Protein AF-A0A9P9DB01-F1 (afdb_monomer)

Solvent-accessible surface area (back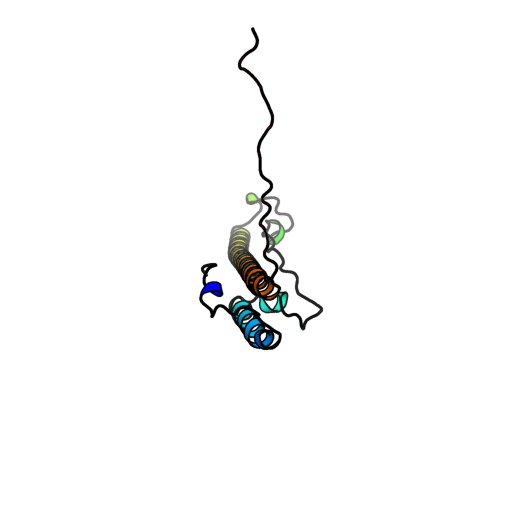bone atoms only — not comparable to full-atom values): 8688 Å² total; per-residue (Å²): 136,68,87,59,60,74,67,71,56,70,86,64,65,33,80,50,82,83,41,50,63,63,49,51,49,52,53,47,52,56,26,51,77,57,78,42,34,72,66,63,44,82,91,48,89,80,53,70,77,91,71,80,71,72,80,78,50,56,45,76,77,36,78,86,31,90,47,76,89,67,50,52,75,68,50,44,54,51,50,50,52,46,45,53,51,42,54,52,49,42,49,53,47,52,52,39,53,50,50,52,52,47,51,52,51,50,50,53,58,28,53,42,65,39,67,71,61,77,75,76,80,81,76,91,75,90,85,82,86,84,79,91,86,80,88,90,131

pLDDT: mean 77.55, std 20.82, range [30.0, 96.81]

Radius of gyration: 25.1 Å; Cα contacts (8 Å, |Δi|>4): 90; chains: 1; bounding box: 42×70×62 Å

Structure (mmCIF, N/CA/C/O backbone):
data_AF-A0A9P9DB01-F1
#
_entry.id   AF-A0A9P9DB01-F1
#
loop_
_atom_site.group_PDB
_atom_site.id
_atom_site.type_symbol
_atom_site.label_atom_id
_atom_site.label_alt_id
_atom_site.label_comp_id
_atom_site.label_asym_id
_atom_site.label_entity_id
_atom_site.label_seq_id
_atom_site.pdbx_PDB_ins_code
_atom_site.Cartn_x
_atom_site.Cartn_y
_atom_site.Cartn_z
_atom_site.occupancy
_atom_site.B_iso_or_equiv
_atom_site.auth_seq_id
_atom_site.auth_comp_id
_atom_site.auth_asym_id
_atom_site.auth_atom_id
_atom_site.pdbx_PDB_model_num
ATOM 1 N N . MET A 1 1 ? 10.309 8.325 1.403 1.00 40.94 1 MET A N 1
ATOM 2 C CA . MET A 1 1 ? 10.567 8.044 -0.022 1.00 40.94 1 MET A CA 1
ATOM 3 C C . MET A 1 1 ? 10.094 9.249 -0.809 1.00 40.94 1 MET A C 1
ATOM 5 O O . MET A 1 1 ? 8.899 9.526 -0.826 1.00 40.94 1 MET A O 1
ATOM 9 N N . ASP A 1 2 ? 11.040 10.027 -1.319 1.00 37.50 2 ASP A N 1
ATOM 10 C CA . ASP A 1 2 ? 10.782 11.221 -2.119 1.00 37.50 2 ASP A CA 1
ATOM 11 C C . ASP A 1 2 ? 10.223 10.797 -3.497 1.00 37.50 2 ASP A C 1
ATOM 13 O O . ASP A 1 2 ? 10.760 9.854 -4.088 1.00 37.50 2 ASP A O 1
ATOM 17 N N . PRO A 1 3 ? 9.153 11.422 -4.029 1.00 47.88 3 PRO A N 1
ATOM 18 C CA . PRO A 1 3 ? 8.610 11.095 -5.354 1.00 47.88 3 PRO A CA 1
ATOM 19 C C . PRO A 1 3 ? 9.617 11.273 -6.507 1.00 47.88 3 PRO A C 1
ATOM 21 O O . PRO A 1 3 ? 9.341 10.840 -7.627 1.00 47.88 3 PRO A O 1
ATOM 24 N N . THR A 1 4 ? 10.779 11.871 -6.245 1.00 49.84 4 THR A N 1
ATOM 25 C CA . THR A 1 4 ? 11.818 12.177 -7.234 1.00 49.84 4 THR A CA 1
ATOM 26 C C . THR A 1 4 ? 12.781 11.008 -7.515 1.00 49.84 4 THR A C 1
ATOM 28 O O . THR A 1 4 ? 13.479 11.029 -8.526 1.00 49.84 4 THR A O 1
ATOM 31 N N . ASP A 1 5 ? 12.799 9.945 -6.701 1.00 54.62 5 ASP A N 1
ATOM 32 C CA . ASP A 1 5 ? 13.836 8.892 -6.779 1.00 54.62 5 ASP A CA 1
ATOM 33 C C . ASP A 1 5 ? 13.758 7.993 -8.037 1.00 54.62 5 ASP A C 1
ATOM 35 O O . ASP A 1 5 ? 14.762 7.492 -8.541 1.00 54.62 5 ASP A O 1
ATOM 39 N N . LEU A 1 6 ? 12.573 7.870 -8.644 1.00 57.12 6 LEU A N 1
ATOM 40 C CA . LEU A 1 6 ? 12.403 7.229 -9.960 1.00 57.12 6 LEU A CA 1
ATOM 41 C C . LEU A 1 6 ? 13.000 8.056 -11.113 1.00 57.12 6 LEU A C 1
ATOM 43 O O . LEU A 1 6 ? 13.260 7.516 -12.185 1.00 57.12 6 LEU A O 1
ATOM 47 N N . GLY A 1 7 ? 13.207 9.362 -10.913 1.00 51.03 7 GLY A N 1
ATOM 48 C CA . GLY A 1 7 ? 13.827 10.255 -11.895 1.00 51.03 7 GLY A CA 1
ATOM 49 C C . GLY A 1 7 ? 15.354 10.159 -11.939 1.00 51.03 7 GLY A C 1
ATOM 50 O O . GLY A 1 7 ? 15.949 10.489 -12.963 1.00 51.03 7 GLY A O 1
ATOM 51 N N . SER A 1 8 ? 15.976 9.688 -10.855 1.00 51.53 8 SER A N 1
ATOM 52 C CA . SER A 1 8 ? 17.434 9.548 -10.716 1.00 51.53 8 SER A CA 1
ATOM 53 C C . SER A 1 8 ? 17.960 8.225 -11.282 1.00 51.53 8 SER A C 1
ATOM 55 O O . SER A 1 8 ? 19.118 8.129 -11.689 1.00 51.53 8 SER A O 1
ATOM 57 N N . SER A 1 9 ? 17.105 7.200 -11.333 1.00 53.19 9 SER A N 1
ATOM 58 C CA . SER A 1 9 ? 17.393 5.906 -11.950 1.00 53.19 9 SER A CA 1
ATOM 59 C C . SER A 1 9 ? 17.352 6.065 -13.471 1.00 53.19 9 SER A C 1
ATOM 61 O O . SER A 1 9 ? 16.275 6.094 -14.059 1.00 53.19 9 SER A O 1
ATOM 63 N N . SER A 1 10 ? 18.529 6.272 -14.073 1.00 55.00 10 SER A N 1
ATOM 64 C CA . SER A 1 10 ? 18.849 6.193 -15.509 1.00 55.00 10 SER A CA 1
ATOM 65 C C . SER A 1 10 ? 17.666 6.499 -16.434 1.00 55.00 10 SER A C 1
ATOM 67 O O . SER A 1 10 ? 16.849 5.624 -16.702 1.00 55.00 10 SER A O 1
ATOM 69 N N . ARG A 1 11 ? 17.567 7.732 -16.945 1.00 61.28 11 ARG A N 1
ATOM 70 C CA . ARG A 1 11 ? 16.498 8.182 -17.855 1.00 61.28 11 ARG A CA 1
ATOM 71 C C . ARG A 1 11 ? 16.442 7.328 -19.135 1.00 61.28 11 ARG A C 1
ATOM 73 O O . ARG A 1 11 ? 16.984 7.711 -20.166 1.00 61.28 11 ARG A O 1
ATOM 80 N N . VAL A 1 12 ? 15.780 6.174 -19.075 1.00 67.12 12 VAL A N 1
ATOM 81 C CA . VAL A 1 12 ? 15.528 5.312 -20.230 1.00 67.12 12 VAL A CA 1
ATOM 82 C C . VAL A 1 12 ? 14.410 5.956 -21.032 1.00 67.12 12 VAL A C 1
ATOM 84 O O . VAL A 1 12 ? 13.275 6.072 -20.573 1.00 67.12 12 VAL A O 1
ATOM 87 N N . THR A 1 13 ? 14.756 6.418 -22.226 1.00 70.38 13 THR A N 1
ATOM 88 C CA . THR A 1 13 ? 13.778 6.842 -23.224 1.00 70.38 13 THR A CA 1
ATOM 89 C C . THR A 1 13 ? 13.574 5.671 -24.167 1.00 70.38 13 THR A C 1
ATOM 91 O O . THR A 1 13 ? 14.549 5.187 -24.728 1.00 70.38 13 THR A O 1
ATOM 94 N N . LEU A 1 14 ? 12.337 5.200 -24.313 1.00 74.50 14 LEU A N 1
ATOM 95 C CA . LEU A 1 14 ? 12.018 4.079 -25.195 1.00 74.50 14 LEU A CA 1
ATOM 96 C C . LEU A 1 14 ? 12.093 4.544 -26.656 1.00 74.50 14 LEU A C 1
ATOM 98 O O . LEU A 1 14 ? 11.126 5.098 -27.149 1.00 74.50 14 LEU A O 1
ATOM 102 N N . GLN A 1 15 ? 13.217 4.375 -27.346 1.00 75.69 15 GLN A N 1
ATOM 103 C CA . GLN A 1 15 ? 13.360 4.751 -28.764 1.00 75.69 15 GLN A CA 1
ATOM 104 C C . GLN A 1 15 ? 12.984 3.595 -29.698 1.00 75.69 15 GLN A C 1
ATOM 106 O O . GLN A 1 15 ? 12.659 3.807 -30.865 1.00 75.69 15 GLN A O 1
ATOM 111 N N . GLY A 1 16 ? 12.988 2.363 -29.186 1.00 73.19 16 GLY A N 1
ATOM 112 C CA . GLY A 1 16 ? 12.511 1.200 -29.918 1.00 73.19 16 GLY A CA 1
ATOM 113 C C . GLY A 1 16 ? 12.321 -0.045 -29.047 1.00 73.19 16 GLY A C 1
ATOM 114 O O . GLY A 1 16 ? 12.530 -0.012 -27.833 1.00 73.19 16 GLY A O 1
ATOM 115 N N . PRO A 1 17 ? 11.951 -1.184 -29.661 1.00 76.69 17 PRO A N 1
ATOM 116 C CA . PRO A 1 17 ? 11.678 -2.435 -28.946 1.00 76.69 17 PRO A CA 1
ATOM 117 C C . PRO A 1 17 ? 12.857 -2.962 -28.109 1.00 76.69 17 PRO A C 1
ATOM 119 O O . PRO A 1 17 ? 12.643 -3.664 -27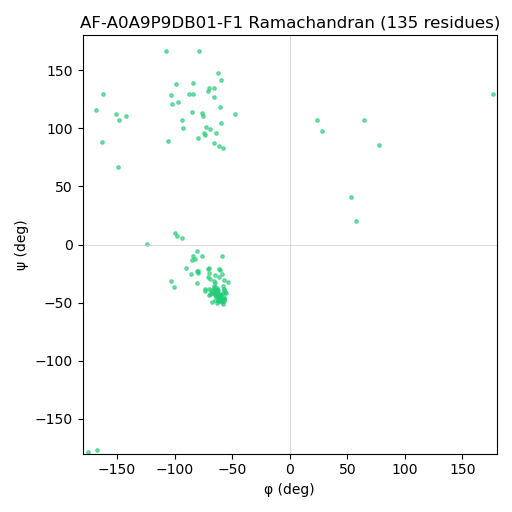.121 1.00 76.69 17 PRO A O 1
ATOM 122 N N . GLY A 1 18 ? 14.098 -2.609 -28.471 1.00 80.50 18 GLY A N 1
ATOM 123 C CA . GLY A 1 18 ? 15.308 -2.986 -27.729 1.00 80.50 18 GLY A CA 1
ATOM 124 C C . GLY A 1 18 ? 15.386 -2.387 -26.319 1.00 80.50 18 GLY A C 1
ATOM 125 O O . GLY A 1 18 ? 15.962 -3.004 -25.422 1.00 80.50 18 GLY A O 1
ATOM 126 N N . ASP A 1 19 ? 14.732 -1.247 -26.086 1.00 81.19 19 ASP A N 1
ATOM 127 C CA . ASP A 1 19 ? 14.751 -0.545 -24.797 1.00 81.19 19 ASP A CA 1
ATOM 128 C C . ASP A 1 19 ? 13.724 -1.103 -23.803 1.00 81.19 19 ASP A C 1
ATOM 130 O O . ASP A 1 19 ? 13.730 -0.771 -22.616 1.00 81.19 19 ASP A O 1
ATOM 134 N N . TRP A 1 20 ? 12.833 -1.982 -24.264 1.00 82.88 20 TRP A N 1
ATOM 135 C CA . TRP A 1 20 ? 11.675 -2.410 -23.486 1.00 82.88 20 TRP A CA 1
ATOM 136 C C . TRP A 1 20 ? 12.057 -3.301 -22.299 1.00 82.88 20 TRP A C 1
ATOM 138 O O . TRP A 1 20 ? 11.518 -3.159 -21.200 1.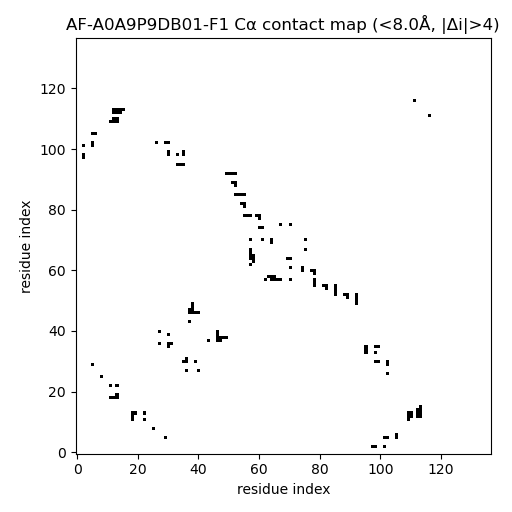00 82.88 20 TRP A O 1
ATOM 148 N N . LYS A 1 21 ? 13.046 -4.183 -22.495 1.00 86.38 21 LYS A N 1
ATOM 149 C CA . LYS A 1 21 ? 13.556 -5.102 -21.466 1.00 86.38 21 LYS A CA 1
ATOM 150 C C . LYS A 1 21 ? 14.282 -4.386 -20.311 1.00 86.38 21 LYS A C 1
ATOM 152 O O . LYS A 1 21 ? 13.958 -4.671 -19.153 1.00 86.38 21 LYS A O 1
ATOM 157 N N . PRO A 1 22 ? 15.239 -3.467 -20.548 1.00 85.62 22 PRO A N 1
ATOM 158 C CA . PRO A 1 22 ? 15.834 -2.700 -19.454 1.00 85.62 22 PRO A CA 1
ATOM 159 C C . PRO A 1 22 ? 14.811 -1.774 -18.780 1.00 85.62 22 PRO A C 1
ATOM 161 O O . PRO A 1 22 ? 14.800 -1.676 -17.554 1.00 85.62 22 PRO A O 1
ATOM 164 N N . TRP A 1 23 ? 13.891 -1.175 -19.540 1.00 86.94 23 TRP A N 1
ATOM 165 C CA . TRP A 1 23 ? 12.841 -0.309 -18.998 1.00 86.94 23 TRP A CA 1
ATOM 166 C C . TRP A 1 23 ? 11.895 -1.031 -18.029 1.00 86.94 23 TRP A C 1
ATOM 168 O O . TRP A 1 23 ? 11.687 -0.567 -16.905 1.00 86.94 23 TRP A O 1
ATOM 178 N N . ILE A 1 24 ? 11.372 -2.206 -18.403 1.00 88.25 24 ILE A N 1
ATOM 179 C CA . ILE A 1 24 ? 10.497 -2.978 -17.507 1.00 88.25 24 ILE A CA 1
ATOM 180 C C . ILE A 1 24 ? 11.246 -3.477 -16.266 1.00 88.25 24 ILE A C 1
ATOM 182 O O . ILE A 1 24 ? 10.667 -3.535 -15.184 1.00 88.25 24 ILE A O 1
ATOM 186 N N . SER A 1 25 ? 12.547 -3.763 -16.393 1.00 89.38 25 SER A N 1
ATOM 187 C CA . SER A 1 25 ? 13.392 -4.178 -15.266 1.00 89.38 25 SER A CA 1
ATOM 188 C C . SER A 1 25 ? 13.539 -3.064 -14.223 1.00 89.38 25 SER A C 1
ATOM 190 O O . SER A 1 25 ? 13.495 -3.338 -13.023 1.00 89.38 25 SER A O 1
ATOM 192 N N . ILE A 1 26 ? 13.651 -1.801 -14.657 1.00 89.38 26 ILE A N 1
ATOM 193 C CA . ILE A 1 26 ? 13.663 -0.635 -13.758 1.00 89.38 26 ILE A CA 1
ATOM 194 C C . ILE A 1 26 ? 12.327 -0.541 -13.016 1.00 89.38 26 ILE A C 1
ATOM 196 O O . ILE A 1 26 ? 12.310 -0.494 -11.785 1.00 89.38 26 ILE A O 1
ATOM 200 N N . ILE A 1 27 ? 11.205 -0.594 -13.741 1.00 90.94 27 ILE A N 1
ATOM 201 C CA . ILE A 1 27 ? 9.863 -0.540 -13.139 1.00 90.94 27 ILE A CA 1
ATOM 202 C C . ILE A 1 27 ? 9.685 -1.663 -12.116 1.00 90.94 27 ILE A C 1
ATOM 204 O O . ILE A 1 27 ? 9.257 -1.409 -10.990 1.00 90.94 27 ILE A O 1
ATOM 208 N N . GLN A 1 28 ? 10.058 -2.892 -12.474 1.00 92.50 28 GLN A N 1
ATOM 209 C CA . GLN A 1 28 ? 9.962 -4.046 -11.588 1.00 92.50 28 GLN A CA 1
ATOM 210 C C . GLN A 1 28 ? 10.805 -3.865 -10.326 1.00 92.50 28 GLN A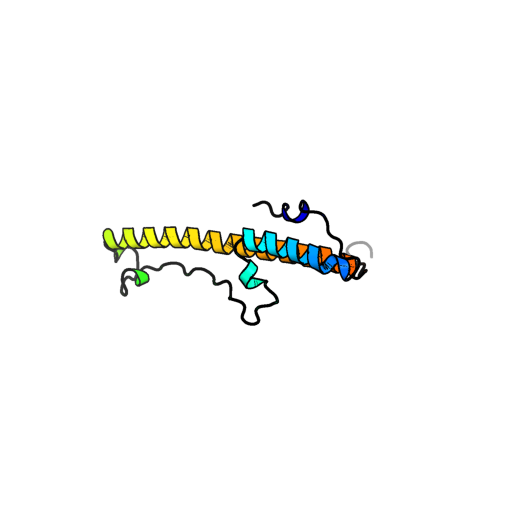 C 1
ATOM 212 O O . GLN A 1 28 ? 10.317 -4.152 -9.231 1.00 92.50 28 GLN A O 1
ATOM 217 N N . LYS A 1 29 ? 12.041 -3.367 -10.443 1.00 91.44 29 LYS A N 1
ATOM 218 C CA . LYS A 1 29 ? 12.920 -3.114 -9.292 1.00 91.44 29 LYS A CA 1
ATOM 219 C C . LYS A 1 29 ? 12.283 -2.128 -8.311 1.00 91.44 29 LYS A C 1
ATOM 221 O O . LYS A 1 29 ? 12.192 -2.432 -7.123 1.00 91.44 29 LYS A O 1
ATOM 226 N N . HIS A 1 30 ? 11.789 -0.990 -8.798 1.00 90.31 30 HIS A N 1
ATOM 227 C CA . HIS A 1 30 ? 11.150 0.022 -7.946 1.00 90.31 30 HIS A CA 1
ATOM 228 C C . HIS A 1 30 ? 9.824 -0.468 -7.345 1.00 90.31 30 HIS A C 1
ATOM 230 O O . HIS A 1 30 ? 9.556 -0.256 -6.160 1.00 90.31 30 HIS A O 1
ATOM 236 N N . ALA A 1 31 ? 9.013 -1.175 -8.133 1.00 92.81 31 ALA A N 1
ATOM 237 C CA . ALA A 1 31 ? 7.754 -1.746 -7.671 1.00 92.81 31 ALA A CA 1
ATOM 238 C C . ALA A 1 31 ? 7.959 -2.849 -6.623 1.00 92.81 31 ALA A C 1
ATOM 240 O O . ALA A 1 31 ? 7.168 -2.962 -5.691 1.00 92.81 31 ALA A O 1
ATOM 241 N N . THR A 1 32 ? 9.015 -3.654 -6.758 1.00 94.31 32 THR A N 1
ATOM 242 C CA . THR A 1 32 ? 9.367 -4.696 -5.782 1.00 94.31 32 THR A CA 1
ATOM 243 C C . THR A 1 32 ? 9.869 -4.067 -4.486 1.00 94.31 32 THR A C 1
ATOM 245 O O . THR A 1 32 ? 9.418 -4.455 -3.415 1.00 94.31 32 THR A O 1
ATOM 248 N N . ALA A 1 33 ? 10.720 -3.038 -4.572 1.00 92.12 33 ALA A N 1
ATOM 249 C CA . ALA A 1 33 ? 11.211 -2.310 -3.400 1.00 92.12 33 ALA A CA 1
ATOM 250 C C . ALA A 1 33 ? 10.092 -1.619 -2.599 1.00 92.12 33 ALA A C 1
ATOM 252 O O . ALA A 1 33 ? 10.220 -1.443 -1.392 1.00 92.12 33 ALA A O 1
ATOM 253 N N . SER A 1 34 ? 8.993 -1.247 -3.263 1.00 91.69 34 SER A N 1
ATOM 254 C CA . SER A 1 34 ? 7.833 -0.605 -2.629 1.00 91.69 34 SER A CA 1
ATOM 255 C C . SER A 1 34 ? 6.695 -1.581 -2.296 1.00 91.69 34 SER A C 1
ATOM 257 O O . SER A 1 34 ? 5.612 -1.135 -1.928 1.00 91.69 34 SER A O 1
ATOM 259 N N . ASP A 1 35 ? 6.901 -2.893 -2.460 1.00 93.56 35 ASP A N 1
ATOM 260 C CA . ASP A 1 35 ? 5.883 -3.938 -2.252 1.00 93.56 35 ASP A CA 1
ATOM 261 C C . ASP A 1 35 ? 4.570 -3.703 -3.038 1.00 93.56 35 ASP A C 1
ATOM 263 O O . ASP A 1 35 ? 3.450 -3.889 -2.549 1.00 93.56 35 ASP A O 1
ATOM 267 N N . VAL A 1 36 ? 4.704 -3.252 -4.292 1.00 95.38 36 VAL A N 1
ATOM 268 C CA . VAL A 1 36 ? 3.577 -2.999 -5.208 1.00 95.38 36 VAL A CA 1
ATOM 269 C C . VAL A 1 36 ? 3.662 -3.756 -6.537 1.00 95.38 36 VAL A C 1
ATOM 271 O O . VAL A 1 36 ? 2.760 -3.643 -7.368 1.00 95.38 36 VAL A O 1
ATOM 274 N N . TRP A 1 37 ? 4.699 -4.569 -6.763 1.00 93.81 37 TRP A N 1
ATOM 275 C CA . TRP A 1 37 ? 4.854 -5.297 -8.031 1.00 93.81 37 TRP A CA 1
ATOM 276 C C . TRP A 1 37 ? 3.664 -6.207 -8.358 1.00 93.81 37 TRP A C 1
ATOM 278 O O . TRP A 1 37 ? 3.262 -6.293 -9.516 1.00 93.81 37 TRP A O 1
ATOM 288 N N . ALA A 1 38 ? 3.043 -6.824 -7.349 1.00 92.19 38 ALA A N 1
ATOM 289 C CA . ALA A 1 38 ? 1.876 -7.688 -7.534 1.00 92.19 38 ALA A CA 1
ATOM 290 C C . ALA A 1 38 ? 0.692 -6.984 -8.226 1.00 92.19 38 ALA A C 1
ATOM 292 O O . ALA A 1 38 ? -0.040 -7.634 -8.965 1.00 92.19 38 ALA A O 1
ATOM 293 N N . TYR A 1 39 ? 0.541 -5.669 -8.037 1.00 91.38 39 TYR A N 1
ATOM 294 C CA . TYR A 1 39 ? -0.525 -4.861 -8.643 1.00 91.38 39 TYR A CA 1
ATOM 295 C C . TYR A 1 39 ? -0.219 -4.468 -10.096 1.00 91.38 39 TYR A C 1
ATOM 297 O O . TYR A 1 39 ? -1.116 -4.162 -10.881 1.00 91.38 39 TYR A O 1
ATOM 305 N N . LEU A 1 40 ? 1.058 -4.463 -10.479 1.00 89.31 40 LEU A N 1
ATOM 306 C CA . LEU A 1 40 ? 1.508 -3.977 -11.783 1.00 89.31 40 LEU A CA 1
ATOM 307 C C . LEU A 1 40 ? 1.841 -5.109 -12.751 1.00 89.31 40 LEU A C 1
ATOM 309 O O . LEU A 1 40 ? 1.622 -4.941 -13.951 1.00 89.31 40 LEU A O 1
ATOM 313 N N . ASN A 1 41 ? 2.308 -6.249 -12.235 1.00 88.00 41 ASN A N 1
ATOM 314 C CA . ASN A 1 41 ? 2.841 -7.363 -13.009 1.00 88.00 41 ASN A CA 1
ATOM 315 C C . ASN A 1 41 ? 1.920 -7.738 -14.192 1.00 88.00 41 ASN A C 1
ATOM 317 O O . ASN A 1 41 ? 0.813 -8.228 -13.961 1.00 88.00 41 ASN A O 1
ATOM 321 N N . PRO A 1 42 ? 2.351 -7.516 -15.448 1.00 84.12 42 PRO A N 1
ATOM 322 C CA . PRO A 1 42 ? 1.532 -7.791 -16.626 1.00 84.12 42 PRO A CA 1
ATOM 323 C C . PRO A 1 42 ? 1.342 -9.291 -16.878 1.00 84.12 42 PRO A C 1
ATOM 325 O O . PRO A 1 42 ? 0.381 -9.677 -17.532 1.00 84.12 42 PRO A O 1
ATOM 328 N N . SER 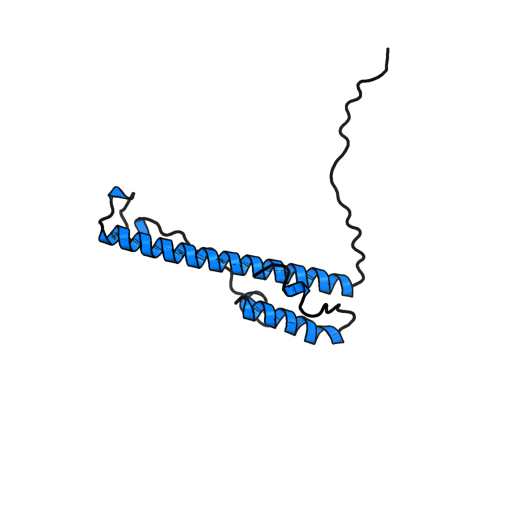A 1 43 ? 2.218 -10.142 -16.337 1.00 86.88 43 SER A N 1
ATOM 329 C CA . SER A 1 43 ? 2.125 -11.598 -16.483 1.00 86.88 43 SER A CA 1
ATOM 330 C C . SER A 1 43 ? 1.050 -12.227 -15.594 1.00 86.88 43 SER A C 1
ATOM 332 O O . SER A 1 43 ? 0.771 -13.415 -15.732 1.00 86.88 43 SER A O 1
ATOM 334 N N . LYS A 1 44 ? 0.466 -11.466 -14.658 1.00 83.88 44 LYS A N 1
ATOM 335 C CA . LYS A 1 44 ? -0.652 -11.916 -13.823 1.00 83.88 44 LYS A CA 1
ATOM 336 C C . LYS A 1 44 ? -1.955 -11.327 -14.353 1.00 83.88 44 LYS A C 1
ATOM 338 O O . LYS A 1 44 ? -2.107 -10.109 -14.408 1.00 83.88 44 LYS A O 1
ATOM 343 N N . SER A 1 45 ? -2.885 -12.204 -14.721 1.00 81.00 45 SER A N 1
ATOM 344 C CA . SER A 1 45 ? -4.244 -11.842 -15.134 1.00 81.00 45 SER A CA 1
ATOM 345 C C . SER A 1 45 ? -5.110 -11.416 -13.948 1.00 81.00 45 SER A C 1
ATOM 347 O O . SER A 1 45 ? -5.870 -10.461 -14.064 1.00 81.00 45 SER A O 1
ATOM 349 N N . ASP A 1 46 ? -4.952 -12.084 -12.804 1.00 87.31 46 ASP A N 1
ATOM 350 C CA . ASP A 1 46 ? -5.621 -11.727 -11.556 1.00 87.31 46 ASP A CA 1
ATOM 351 C C . ASP A 1 46 ? -4.721 -10.810 -10.716 1.00 87.31 46 ASP A C 1
ATOM 353 O O . ASP A 1 46 ? -3.674 -11.221 -10.197 1.00 87.31 46 ASP A O 1
ATOM 357 N N . LYS A 1 47 ? -5.096 -9.531 -10.656 1.00 86.31 47 LYS A N 1
ATOM 358 C CA . LYS A 1 47 ? -4.363 -8.496 -9.928 1.00 86.31 47 LYS A CA 1
ATOM 359 C C . LYS A 1 47 ? -5.094 -8.200 -8.622 1.00 86.31 47 LYS A C 1
ATOM 361 O O . LYS A 1 47 ? -6.286 -7.897 -8.661 1.00 86.31 47 LYS A O 1
ATOM 366 N N . PRO A 1 48 ? -4.396 -8.221 -7.474 1.00 89.44 48 PRO A N 1
ATOM 367 C CA . PRO A 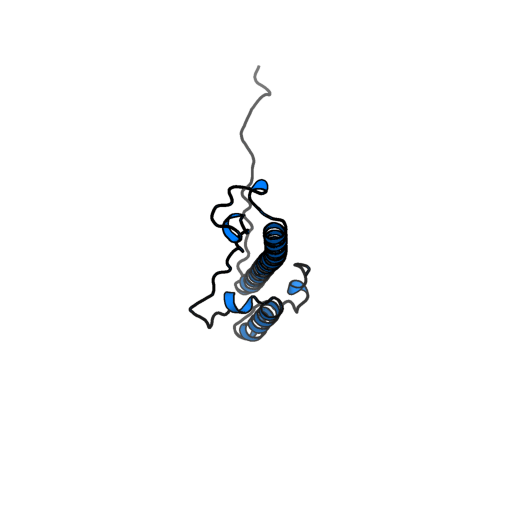1 48 ? -5.026 -7.910 -6.202 1.00 89.44 48 PRO A CA 1
ATOM 368 C C . PRO A 1 48 ? -5.552 -6.472 -6.202 1.00 89.44 48 PRO A C 1
ATOM 370 O O . PRO A 1 48 ? -4.954 -5.574 -6.796 1.00 89.44 48 PRO A O 1
ATOM 373 N N . VAL A 1 49 ? -6.654 -6.239 -5.493 1.00 89.88 49 VAL A N 1
ATOM 374 C CA . VAL A 1 49 ? -7.179 -4.891 -5.256 1.00 89.88 49 VAL A CA 1
ATOM 375 C C . VAL A 1 49 ? -6.521 -4.325 -4.005 1.00 89.88 49 VAL A C 1
ATOM 377 O O . VAL A 1 49 ? -6.501 -4.971 -2.957 1.00 89.88 49 VAL A O 1
ATOM 380 N N . LEU A 1 50 ? -5.977 -3.111 -4.099 1.00 90.81 50 LEU A N 1
ATOM 381 C CA . LEU A 1 50 ? -5.438 -2.418 -2.933 1.00 90.81 50 LEU A CA 1
ATOM 382 C C . LEU A 1 50 ? -6.608 -1.942 -2.059 1.00 90.81 50 LEU A C 1
ATOM 384 O O . LEU A 1 50 ? -7.256 -0.944 -2.370 1.00 90.81 50 LEU A O 1
ATOM 388 N N . ALA A 1 51 ? -6.890 -2.676 -0.985 1.00 91.19 51 ALA A N 1
ATOM 389 C CA . ALA A 1 51 ? -7.999 -2.385 -0.086 1.00 91.19 51 ALA A CA 1
ATOM 390 C C . ALA A 1 51 ? -7.621 -1.335 0.966 1.00 91.19 51 ALA A C 1
ATOM 392 O O . ALA A 1 51 ? -6.535 -1.376 1.549 1.00 91.19 51 ALA A O 1
ATOM 393 N N . VAL A 1 52 ? -8.546 -0.413 1.233 1.00 92.75 52 VAL A N 1
ATOM 394 C CA . VAL A 1 52 ? -8.415 0.531 2.343 1.00 92.75 52 VAL A CA 1
ATOM 395 C C . VAL A 1 52 ? -8.597 -0.214 3.675 1.00 92.75 52 VAL A C 1
ATOM 397 O O . VAL A 1 52 ? -9.552 -0.983 3.809 1.00 92.75 52 VAL A O 1
ATOM 400 N N . PRO A 1 53 ? -7.716 -0.008 4.670 1.00 93.69 53 PRO A N 1
ATOM 401 C CA . PRO A 1 53 ? -7.900 -0.590 5.994 1.00 93.69 53 PRO A CA 1
ATOM 402 C C . PRO A 1 53 ? -9.207 -0.118 6.635 1.00 93.69 53 PRO A C 1
ATOM 404 O O . PRO A 1 53 ? -9.582 1.051 6.520 1.00 93.69 53 PRO A O 1
ATOM 407 N N . LEU A 1 54 ? -9.897 -1.018 7.336 1.00 93.44 54 LEU A N 1
ATOM 408 C CA . LEU A 1 54 ? -11.136 -0.688 8.032 1.00 93.44 54 LEU A CA 1
ATOM 409 C C . LEU A 1 54 ? -10.824 -0.084 9.402 1.00 93.44 54 LEU A C 1
ATOM 411 O O . LEU A 1 54 ? -10.077 -0.663 10.191 1.00 93.44 54 LEU A O 1
ATOM 415 N N . LYS A 1 55 ? -11.428 1.068 9.707 1.00 92.75 55 LYS A N 1
ATOM 416 C CA . LYS A 1 55 ? -11.289 1.685 11.026 1.00 92.75 55 LYS A CA 1
ATOM 417 C C . LYS A 1 55 ? -11.942 0.786 12.092 1.00 92.75 55 LYS A C 1
ATOM 419 O O . LYS A 1 55 ? -13.122 0.465 11.946 1.00 92.75 55 LYS A O 1
ATOM 424 N N . PRO A 1 56 ? -11.229 0.419 13.171 1.00 92.69 56 PRO A N 1
ATOM 425 C CA . PRO A 1 56 ? -11.801 -0.378 14.247 1.00 92.69 56 PRO A CA 1
ATOM 426 C C . PRO A 1 56 ? -12.891 0.410 14.978 1.00 92.69 56 PRO A C 1
ATOM 428 O O . PRO A 1 56 ? -12.724 1.587 15.306 1.00 92.69 56 PRO A O 1
ATOM 431 N N . ALA A 1 57 ? -14.013 -0.254 15.232 1.00 92.00 57 ALA A N 1
ATOM 432 C CA . ALA A 1 57 ? -15.160 0.306 15.931 1.00 92.00 57 ALA A CA 1
ATOM 433 C C . ALA A 1 57 ? -15.276 -0.294 17.338 1.00 92.00 57 ALA A C 1
ATOM 435 O O . ALA A 1 57 ? -14.672 -1.320 17.648 1.00 92.00 57 ALA A O 1
ATOM 436 N N . TYR A 1 58 ? -16.097 0.316 18.193 1.00 90.69 58 TYR A N 1
ATOM 437 C CA . TYR A 1 58 ? -16.392 -0.231 19.523 1.00 90.69 58 TYR A CA 1
ATOM 438 C C . TYR A 1 58 ? -16.969 -1.654 19.436 1.00 90.69 58 TYR A C 1
ATOM 440 O O . TYR A 1 58 ? -16.570 -2.544 20.189 1.00 90.69 58 TYR A O 1
ATOM 448 N N . THR A 1 59 ? -17.814 -1.890 18.427 1.00 90.81 59 THR A N 1
ATOM 449 C CA . THR A 1 59 ? -18.419 -3.191 18.111 1.00 90.81 59 THR A CA 1
ATOM 450 C C . THR A 1 59 ? -17.405 -4.278 17.758 1.00 90.81 59 THR A C 1
ATOM 452 O O . THR A 1 59 ? -17.712 -5.458 17.894 1.00 90.81 59 THR A O 1
ATOM 455 N N . THR A 1 60 ? -16.186 -3.903 17.357 1.00 87.94 60 THR A N 1
ATOM 456 C CA . THR A 1 60 ? -15.092 -4.841 17.066 1.00 87.94 60 THR A CA 1
ATOM 457 C C . THR A 1 60 ? -14.563 -5.523 18.329 1.00 87.94 60 THR A C 1
ATOM 459 O O . THR A 1 60 ? -14.084 -6.650 18.254 1.00 87.94 60 THR A O 1
ATOM 462 N N . VAL A 1 61 ? -14.642 -4.857 19.485 1.00 89.62 61 VAL A N 1
ATOM 463 C CA . VAL A 1 61 ? -14.207 -5.421 20.775 1.00 89.62 61 VAL A CA 1
ATOM 464 C C . VAL A 1 61 ? -15.397 -5.933 21.580 1.00 89.62 61 VAL A C 1
ATOM 466 O O . VAL A 1 61 ? -15.301 -6.970 22.230 1.00 89.62 61 VAL A O 1
ATOM 469 N N . LYS A 1 62 ? -16.537 -5.242 21.502 1.00 89.62 62 LYS A N 1
ATOM 470 C CA . LYS A 1 62 ? -17.763 -5.609 22.209 1.00 89.62 62 LYS A CA 1
ATOM 471 C C . LYS A 1 62 ? -18.972 -5.336 21.331 1.00 89.62 62 LYS A C 1
ATOM 473 O O . LYS A 1 62 ? -19.326 -4.183 21.115 1.00 89.62 62 LYS A O 1
ATOM 478 N N . ALA A 1 63 ? -19.633 -6.395 20.865 1.00 86.56 63 ALA A N 1
ATOM 479 C CA . ALA A 1 63 ? -20.686 -6.318 19.849 1.00 86.56 63 ALA A CA 1
ATOM 480 C C . ALA A 1 63 ? -21.827 -5.331 20.180 1.00 86.56 63 ALA A C 1
ATOM 482 O O . ALA A 1 63 ? -22.368 -4.706 19.275 1.00 86.56 63 ALA A O 1
ATOM 483 N N . GLN A 1 64 ? -22.166 -5.153 21.461 1.00 88.81 64 GLN A N 1
ATOM 484 C CA . GLN A 1 64 ? -23.234 -4.255 21.926 1.00 88.81 64 GLN A CA 1
ATOM 485 C C . GLN A 1 64 ? -22.723 -2.895 22.439 1.00 88.81 64 GLN A C 1
ATOM 487 O O . GLN A 1 64 ? -23.482 -2.143 23.051 1.00 88.81 64 GLN A O 1
ATOM 492 N N . ALA A 1 65 ? -21.445 -2.558 22.243 1.00 85.94 65 ALA A N 1
ATOM 493 C CA . ALA A 1 65 ? -20.913 -1.266 22.661 1.00 85.94 65 ALA A CA 1
ATOM 494 C C . ALA A 1 65 ? -21.369 -0.150 21.709 1.00 85.94 65 ALA A C 1
ATOM 496 O O . ALA A 1 65 ? -20.915 -0.064 20.569 1.00 85.94 65 ALA A O 1
ATOM 497 N N . ALA A 1 66 ? -22.240 0.731 22.207 1.00 85.50 66 ALA A N 1
ATOM 498 C CA . ALA A 1 66 ? -22.705 1.916 21.482 1.00 85.50 66 ALA A CA 1
ATOM 499 C C . ALA A 1 66 ? -21.731 3.109 21.569 1.00 85.50 66 ALA A C 1
ATOM 501 O O . ALA A 1 66 ? -21.867 4.077 20.826 1.00 85.50 66 ALA A O 1
ATOM 502 N N . GLY A 1 67 ? -20.745 3.052 22.468 1.00 87.00 67 GLY A N 1
ATOM 503 C CA . GLY A 1 67 ? -19.802 4.141 22.700 1.00 87.00 67 GLY A CA 1
ATOM 504 C C . GLY A 1 67 ? -18.709 3.774 23.698 1.00 87.00 67 GLY A C 1
ATOM 505 O O . GLY A 1 67 ? -18.677 2.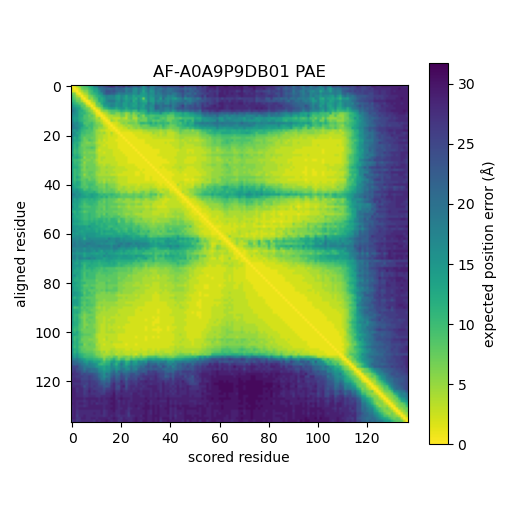656 24.214 1.00 87.00 67 GLY A O 1
ATOM 506 N N . LEU A 1 68 ? -17.827 4.737 23.972 1.00 86.44 68 LEU A N 1
ATOM 507 C CA . LEU A 1 68 ? -16.674 4.570 24.860 1.00 86.44 68 LEU A CA 1
ATOM 508 C C . LEU A 1 68 ? -17.070 4.128 26.277 1.00 86.44 68 LEU A C 1
ATOM 510 O O . LEU A 1 68 ? -16.452 3.222 26.822 1.00 86.44 68 LEU A O 1
ATOM 514 N N . GLU A 1 69 ? -18.142 4.701 26.823 1.00 90.19 69 GLU A N 1
ATOM 515 C CA . GLU A 1 69 ? -18.650 4.401 28.173 1.00 90.19 69 GLU A CA 1
ATOM 516 C C . GLU A 1 69 ? -19.063 2.932 28.358 1.00 90.19 69 GLU A C 1
ATOM 518 O O . GLU A 1 69 ? -19.126 2.419 29.472 1.00 90.19 69 GLU A O 1
ATOM 523 N N . ALA A 1 70 ? -19.362 2.231 27.260 1.00 88.94 70 ALA A N 1
ATOM 524 C CA . ALA A 1 70 ? -19.753 0.828 27.304 1.00 88.94 70 ALA A CA 1
ATOM 525 C C . ALA A 1 70 ? -18.551 -0.124 27.426 1.00 88.94 70 ALA A C 1
ATOM 527 O O . ALA A 1 70 ? -18.767 -1.336 27.552 1.00 88.94 70 ALA A O 1
ATOM 528 N N . LEU A 1 71 ? -17.318 0.388 27.356 1.00 90.25 71 LEU A N 1
ATOM 529 C CA . LEU A 1 71 ? -16.088 -0.397 27.375 1.00 90.25 71 LEU A CA 1
ATOM 530 C C . LEU A 1 71 ? -15.458 -0.426 28.764 1.00 90.25 71 LEU A C 1
ATOM 532 O O . LEU A 1 71 ? -15.341 0.585 29.451 1.00 90.25 71 LEU A O 1
ATOM 536 N N . ARG A 1 72 ? -14.984 -1.605 29.151 1.00 93.06 72 ARG A N 1
ATOM 537 C CA . ARG A 1 72 ? -14.112 -1.792 30.313 1.00 93.06 72 ARG A CA 1
ATOM 538 C C . ARG A 1 72 ? -12.672 -1.412 29.974 1.00 93.06 72 ARG A C 1
ATOM 540 O O . ARG A 1 72 ? -12.299 -1.290 28.809 1.00 93.06 72 ARG A O 1
ATOM 547 N N . THR A 1 73 ? -11.832 -1.272 30.996 1.00 92.38 73 THR A N 1
ATOM 548 C CA . THR A 1 73 ? -10.421 -0.882 30.847 1.00 92.38 73 THR A CA 1
ATOM 549 C C . THR A 1 73 ? -9.629 -1.807 29.917 1.00 92.38 73 THR A C 1
ATOM 551 O O . THR A 1 73 ? -8.813 -1.344 29.123 1.00 92.38 73 THR A O 1
ATOM 554 N N . ASP A 1 74 ? -9.848 -3.115 30.000 1.00 93.31 74 ASP A N 1
ATOM 555 C CA . ASP A 1 74 ? -9.216 -4.122 29.144 1.00 93.31 74 ASP A CA 1
ATOM 556 C C . ASP A 1 74 ? -9.719 -4.047 27.693 1.00 93.31 74 ASP A C 1
ATOM 558 O O . ASP A 1 74 ? -8.917 -4.067 26.756 1.00 93.31 74 ASP A O 1
ATOM 562 N N . GLU A 1 75 ? -11.028 -3.869 27.505 1.00 93.75 75 GLU A N 1
ATOM 563 C CA . GLU A 1 75 ? -11.657 -3.695 26.190 1.00 93.75 75 GLU A CA 1
ATOM 564 C C . GLU A 1 75 ? -11.180 -2.397 25.511 1.00 93.75 75 GLU A C 1
ATOM 566 O O . GLU A 1 75 ? -10.869 -2.381 24.317 1.00 93.75 75 GLU A O 1
ATOM 571 N N . PHE A 1 76 ? -11.041 -1.317 26.281 1.00 93.88 76 PHE A N 1
ATOM 572 C CA . PHE A 1 76 ? -10.490 -0.049 25.813 1.00 93.88 76 PHE A CA 1
ATOM 573 C C . PHE A 1 76 ? -9.032 -0.194 25.365 1.00 93.88 76 PHE A C 1
ATOM 575 O O . PHE A 1 76 ? -8.704 0.172 24.238 1.00 93.88 76 PHE A O 1
ATOM 582 N N . ARG A 1 77 ? -8.172 -0.826 26.178 1.00 94.25 77 ARG A N 1
ATOM 583 C CA . ARG A 1 77 ? -6.773 -1.109 25.799 1.00 94.25 77 ARG A CA 1
ATOM 584 C C . ARG A 1 77 ? -6.686 -1.934 24.518 1.00 94.25 77 ARG A C 1
ATOM 586 O O . ARG A 1 77 ? -5.824 -1.690 23.672 1.00 94.25 77 ARG A O 1
ATOM 593 N N . ARG A 1 78 ? -7.587 -2.907 24.344 1.00 93.25 78 ARG A N 1
ATOM 594 C CA . ARG A 1 78 ? -7.662 -3.698 23.111 1.00 93.25 78 ARG A CA 1
ATOM 595 C C . ARG A 1 78 ? -8.050 -2.831 21.914 1.00 93.25 78 ARG A C 1
ATOM 597 O O . ARG A 1 78 ? -7.441 -2.969 20.853 1.00 93.25 78 ARG A O 1
ATOM 604 N N . LEU A 1 79 ? -9.019 -1.933 22.074 1.00 93.62 79 LEU A N 1
ATOM 605 C CA . LEU A 1 79 ? -9.432 -1.001 21.027 1.00 93.62 79 LEU A CA 1
ATOM 606 C C . LEU A 1 79 ? -8.321 -0.010 20.653 1.00 93.62 79 LEU A C 1
ATOM 608 O O . LEU A 1 79 ? -8.150 0.285 19.468 1.00 93.62 79 LEU A O 1
ATOM 612 N N . GLU A 1 80 ? -7.559 0.488 21.627 1.00 94.56 80 GLU A N 1
ATOM 613 C CA . GLU A 1 80 ? -6.393 1.349 21.390 1.00 94.56 80 GLU A CA 1
ATOM 614 C C . GLU A 1 80 ? -5.310 0.618 20.597 1.00 94.56 80 GLU A C 1
ATOM 616 O O . GLU A 1 80 ? -4.790 1.150 19.614 1.00 94.56 80 GLU A O 1
ATOM 621 N N . PHE A 1 81 ? -5.012 -0.629 20.970 1.00 95.81 81 PHE A N 1
ATOM 622 C CA . PHE A 1 81 ? -4.078 -1.471 20.227 1.00 95.81 81 PHE A CA 1
ATOM 623 C C . PHE A 1 81 ? -4.513 -1.640 18.763 1.00 95.81 81 PHE A C 1
ATOM 625 O O . PHE A 1 81 ? -3.710 -1.414 17.856 1.00 95.81 81 PHE A O 1
ATOM 632 N N . LEU A 1 82 ? -5.793 -1.947 18.519 1.00 96.00 82 LEU A N 1
ATOM 633 C CA . LEU A 1 82 ? -6.344 -2.059 17.163 1.00 96.00 82 LEU A CA 1
ATOM 634 C C . LEU A 1 82 ? -6.275 -0.731 16.398 1.00 96.00 82 LEU A C 1
ATOM 636 O O . LEU A 1 82 ? -5.958 -0.722 15.211 1.00 96.00 82 LEU A O 1
ATOM 640 N N . HIS A 1 83 ? -6.529 0.404 17.054 1.00 95.69 83 HIS A N 1
ATOM 641 C CA . HIS A 1 83 ? -6.382 1.723 16.431 1.00 95.69 83 HIS A CA 1
ATOM 642 C C . HIS A 1 83 ? -4.934 2.019 16.032 1.00 95.69 83 HIS A C 1
ATOM 644 O O . HIS A 1 83 ? -4.703 2.629 14.986 1.00 95.69 83 HIS A O 1
ATOM 650 N N . ASN A 1 84 ? -3.962 1.597 16.838 1.00 96.38 84 ASN A N 1
ATOM 651 C CA . ASN A 1 84 ? -2.548 1.753 16.511 1.00 96.38 84 ASN A CA 1
ATOM 652 C C . ASN A 1 84 ? -2.146 0.875 15.320 1.00 96.38 84 ASN A C 1
ATOM 654 O O . ASN A 1 84 ? -1.469 1.369 14.420 1.00 96.38 84 ASN A O 1
ATOM 658 N N . GLN A 1 85 ? -2.624 -0.372 15.254 1.00 95.94 85 GLN A N 1
ATOM 659 C CA . GLN A 1 85 ? -2.445 -1.221 14.069 1.00 95.94 85 GLN A CA 1
ATOM 660 C C . GLN A 1 85 ? -3.073 -0.584 12.825 1.00 95.94 85 GLN A C 1
ATOM 662 O O . GLN A 1 85 ? -2.387 -0.394 11.827 1.00 95.94 85 GLN A O 1
ATOM 667 N N . TYR A 1 86 ? -4.323 -0.124 12.926 1.00 96.75 86 TYR A N 1
ATOM 668 C CA . TYR A 1 86 ? -5.017 0.559 11.835 1.00 96.75 86 TYR A CA 1
ATOM 669 C C . TYR A 1 86 ? -4.245 1.774 11.303 1.00 96.75 86 TYR A C 1
ATOM 671 O O . TYR A 1 86 ? -4.178 1.978 10.094 1.00 96.75 86 TYR A O 1
ATOM 679 N N . LYS A 1 87 ? -3.644 2.591 12.177 1.00 96.56 87 LYS A N 1
ATOM 680 C CA . LYS A 1 87 ?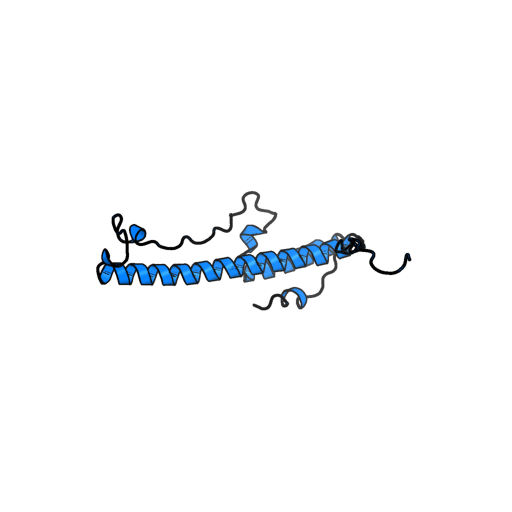 -2.819 3.734 11.747 1.00 96.56 87 LYS A CA 1
ATOM 681 C C . LYS A 1 87 ? -1.607 3.280 10.933 1.00 96.56 87 LYS A C 1
ATOM 683 O O . LYS A 1 87 ? -1.316 3.892 9.907 1.00 96.56 87 LYS A O 1
ATOM 688 N N . THR A 1 88 ? -0.932 2.222 11.377 1.00 96.81 88 THR A N 1
ATOM 689 C CA . THR A 1 88 ? 0.199 1.623 10.658 1.00 96.81 88 THR A CA 1
ATOM 690 C C . THR A 1 88 ? -0.247 1.089 9.299 1.00 96.81 88 THR A C 1
ATOM 692 O O . THR A 1 88 ? 0.346 1.440 8.281 1.00 96.81 88 THR A O 1
ATOM 695 N N . ASP A 1 89 ? -1.343 0.335 9.255 1.00 95.38 89 ASP A N 1
ATOM 696 C CA . ASP A 1 89 ? -1.884 -0.228 8.014 1.00 95.38 89 ASP A CA 1
ATOM 697 C C . ASP A 1 89 ? -2.323 0.872 7.040 1.00 95.38 89 ASP A C 1
ATOM 699 O O . ASP A 1 89 ? -2.076 0.792 5.835 1.00 95.38 89 ASP A O 1
ATOM 703 N N .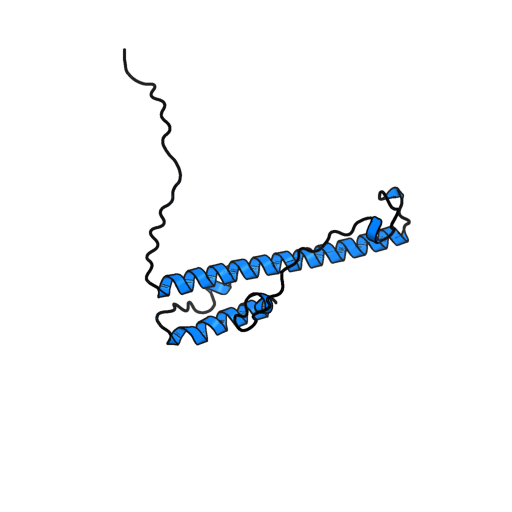 LEU A 1 90 ? -2.930 1.945 7.553 1.00 96.81 90 LEU A N 1
ATOM 704 C CA . LEU A 1 90 ? -3.332 3.103 6.758 1.00 96.81 90 LEU A CA 1
ATOM 705 C C . LEU A 1 90 ? -2.121 3.827 6.170 1.00 96.81 90 LEU A C 1
ATOM 707 O O . LEU A 1 90 ? -2.181 4.310 5.036 1.00 96.81 90 LEU A O 1
ATOM 711 N N . GLN A 1 91 ? -1.026 3.909 6.924 1.00 96.06 91 GLN A N 1
ATOM 712 C CA . GLN A 1 91 ? 0.221 4.481 6.434 1.00 96.06 91 GLN A CA 1
ATOM 713 C C . GLN A 1 91 ? 0.801 3.625 5.303 1.00 96.06 91 GLN A C 1
ATOM 715 O O . GLN A 1 91 ? 1.068 4.157 4.226 1.00 96.06 91 GLN A O 1
ATOM 720 N N . VAL A 1 92 ? 0.877 2.304 5.489 1.00 95.25 92 VAL A N 1
ATOM 721 C CA . VAL A 1 92 ? 1.314 1.359 4.446 1.00 95.25 92 VAL A CA 1
ATOM 722 C C . VAL A 1 92 ? 0.445 1.478 3.191 1.00 95.25 92 VAL A C 1
ATOM 724 O O . VAL A 1 92 ? 0.972 1.564 2.082 1.00 95.25 92 VAL A O 1
ATOM 727 N N . TYR A 1 93 ? -0.880 1.546 3.342 1.00 96.31 93 TYR A N 1
ATOM 728 C CA . TYR A 1 93 ? -1.813 1.754 2.231 1.00 96.31 93 TYR A CA 1
ATOM 729 C C . TYR A 1 93 ? -1.504 3.044 1.455 1.00 96.31 93 TYR A C 1
ATOM 731 O O . TYR A 1 93 ? -1.382 3.020 0.228 1.00 96.31 93 TYR A O 1
ATOM 739 N N . ARG A 1 94 ? -1.321 4.168 2.158 1.00 96.12 94 ARG A N 1
ATOM 740 C CA . ARG A 1 94 ? -0.991 5.466 1.545 1.00 96.12 94 ARG A CA 1
ATOM 741 C C . ARG A 1 94 ? 0.356 5.441 0.831 1.00 96.12 94 ARG A C 1
ATOM 743 O O . ARG A 1 94 ? 0.484 6.025 -0.245 1.00 96.12 94 ARG A O 1
ATOM 750 N N . ASP A 1 95 ? 1.349 4.772 1.401 1.00 94.56 95 ASP A N 1
ATOM 751 C CA . ASP A 1 95 ? 2.674 4.658 0.793 1.00 94.56 95 ASP A CA 1
ATOM 752 C C . ASP A 1 95 ? 2.628 3.804 -0.481 1.00 94.56 95 ASP A C 1
ATOM 754 O O . ASP A 1 95 ? 3.193 4.204 -1.503 1.00 94.56 95 ASP A O 1
ATOM 758 N N . LYS A 1 96 ? 1.842 2.718 -0.491 1.00 94.56 96 LYS A N 1
ATOM 759 C CA . LYS A 1 96 ? 1.563 1.930 -1.704 1.00 94.56 96 LYS A CA 1
ATOM 760 C C . LYS A 1 96 ? 0.861 2.760 -2.783 1.00 94.56 96 LYS A C 1
ATOM 762 O O . LYS A 1 96 ? 1.275 2.721 -3.941 1.00 94.56 96 LYS A O 1
ATOM 767 N N . GLN A 1 97 ? -0.145 3.565 -2.429 1.00 95.44 97 GLN A N 1
ATOM 768 C CA . GLN A 1 97 ? -0.816 4.464 -3.384 1.00 95.44 97 GLN A CA 1
ATOM 769 C C . GLN A 1 97 ? 0.140 5.490 -4.010 1.00 95.44 97 GLN A C 1
ATOM 771 O O . GLN A 1 97 ? 0.092 5.737 -5.220 1.00 95.44 97 GLN A O 1
ATOM 776 N N . LYS A 1 98 ? 1.029 6.081 -3.203 1.00 93.56 98 LYS A N 1
ATOM 777 C CA . LYS A 1 98 ? 2.050 7.019 -3.691 1.00 93.56 98 LYS A CA 1
ATOM 778 C C . LYS A 1 98 ? 3.031 6.333 -4.637 1.00 93.56 98 LYS A C 1
ATOM 780 O O . LYS A 1 98 ? 3.323 6.881 -5.699 1.00 93.56 98 LYS A O 1
ATOM 785 N N . ALA A 1 99 ? 3.501 5.135 -4.285 1.00 91.94 99 ALA A N 1
ATOM 786 C CA . ALA A 1 99 ? 4.401 4.356 -5.130 1.00 91.94 99 ALA A CA 1
ATOM 787 C C . ALA A 1 99 ? 3.757 4.025 -6.485 1.00 91.94 99 ALA A C 1
ATOM 789 O O . ALA A 1 99 ? 4.369 4.261 -7.526 1.00 91.94 99 ALA A O 1
ATOM 790 N N . LEU A 1 100 ? 2.501 3.565 -6.486 1.00 93.31 100 LEU A N 1
ATOM 791 C CA . LEU A 1 100 ? 1.748 3.282 -7.712 1.00 93.31 100 LEU A CA 1
ATOM 792 C C . LEU A 1 100 ? 1.595 4.526 -8.594 1.00 93.31 100 LEU A C 1
ATOM 794 O O . LEU A 1 100 ? 1.886 4.464 -9.786 1.00 93.31 100 LEU A O 1
ATOM 798 N N . THR A 1 101 ? 1.219 5.666 -8.007 1.00 92.38 101 THR A N 1
ATOM 799 C CA . THR A 1 101 ? 1.102 6.943 -8.733 1.00 92.38 101 THR A CA 1
ATOM 800 C C . THR A 1 101 ? 2.438 7.370 -9.345 1.00 92.38 101 THR A C 1
ATOM 802 O O . THR A 1 101 ? 2.493 7.788 -10.501 1.00 92.38 101 THR A O 1
ATOM 805 N N . SER A 1 102 ? 3.533 7.243 -8.590 1.00 90.81 102 SER A N 1
ATOM 806 C CA . SER A 1 102 ? 4.869 7.610 -9.066 1.00 90.81 102 SER A CA 1
ATOM 807 C C . SER A 1 102 ? 5.327 6.722 -10.227 1.00 90.81 102 SER A C 1
ATOM 809 O O . SER A 1 102 ? 5.803 7.219 -11.250 1.00 90.81 102 SER A O 1
ATOM 811 N N . ILE A 1 103 ? 5.096 5.409 -10.128 1.00 91.19 103 ILE A N 1
ATOM 812 C CA . ILE A 1 103 ? 5.400 4.458 -11.203 1.00 91.19 103 ILE A CA 1
ATOM 813 C C . ILE A 1 103 ? 4.539 4.736 -12.439 1.00 91.19 103 ILE A C 1
ATOM 815 O O . ILE A 1 103 ? 5.060 4.749 -13.552 1.00 91.19 103 ILE A O 1
ATOM 819 N N . GLN A 1 104 ? 3.245 5.015 -12.270 1.00 90.12 104 GLN A N 1
ATOM 820 C CA . GLN A 1 104 ? 2.365 5.382 -13.380 1.00 90.12 104 GLN A CA 1
ATOM 821 C C . GLN A 1 104 ? 2.863 6.645 -14.091 1.00 90.12 104 GLN A C 1
ATOM 823 O O . GLN A 1 104 ? 2.920 6.681 -15.319 1.00 90.12 104 GLN A O 1
ATOM 828 N N . LEU A 1 105 ? 3.285 7.662 -13.336 1.00 88.75 105 LEU A N 1
ATOM 829 C CA . LEU A 1 105 ? 3.863 8.878 -13.902 1.00 88.75 105 LEU A CA 1
ATOM 830 C C . LEU A 1 105 ? 5.153 8.589 -14.680 1.00 88.75 105 LEU A C 1
ATOM 832 O O . LEU A 1 105 ? 5.346 9.141 -15.765 1.00 88.75 105 LEU A O 1
ATOM 836 N N . TYR A 1 106 ? 6.023 7.724 -14.153 1.00 87.50 106 TYR A N 1
ATOM 837 C CA . TYR A 1 106 ? 7.235 7.283 -14.846 1.00 87.50 106 TYR A CA 1
ATOM 838 C C . TYR A 1 106 ? 6.902 6.571 -16.162 1.00 87.50 106 TYR A C 1
ATOM 840 O O . TYR A 1 106 ? 7.464 6.922 -17.202 1.00 87.50 106 TYR A O 1
ATOM 848 N N . ILE A 1 107 ? 5.951 5.631 -16.139 1.00 87.00 107 ILE A N 1
ATOM 849 C CA . ILE A 1 107 ? 5.493 4.897 -17.325 1.00 87.00 107 ILE A CA 1
ATOM 850 C C . ILE A 1 107 ? 4.975 5.873 -18.382 1.00 87.00 107 ILE A C 1
ATOM 852 O O . ILE A 1 107 ? 5.451 5.847 -19.514 1.00 87.00 107 ILE A O 1
ATOM 856 N N . THR A 1 108 ? 4.069 6.782 -18.018 1.00 85.69 108 THR A N 1
ATOM 857 C CA . THR A 1 108 ? 3.503 7.760 -18.959 1.00 85.69 108 THR A CA 1
ATOM 858 C C . THR A 1 108 ? 4.583 8.659 -19.560 1.00 85.69 108 THR A C 1
ATOM 860 O O . THR A 1 108 ? 4.603 8.861 -20.772 1.00 85.69 108 THR A O 1
ATOM 863 N N . LYS A 1 109 ? 5.522 9.168 -18.751 1.00 83.44 109 LYS A N 1
ATOM 864 C CA . LYS A 1 109 ? 6.613 10.036 -19.233 1.00 83.44 109 LYS A CA 1
ATOM 865 C C . LYS A 1 109 ? 7.542 9.319 -20.216 1.00 83.44 109 LYS A C 1
ATOM 867 O O . LYS A 1 109 ? 7.918 9.885 -21.242 1.00 83.44 109 LYS A O 1
ATOM 872 N N . THR A 1 110 ? 7.928 8.086 -19.907 1.00 81.81 110 THR A N 1
ATOM 873 C CA . THR A 1 110 ? 8.912 7.326 -20.695 1.00 81.81 110 THR A CA 1
ATOM 874 C C . THR A 1 110 ? 8.303 6.687 -21.944 1.00 81.81 110 THR A C 1
ATOM 876 O O . THR A 1 110 ? 8.958 6.669 -22.985 1.00 81.81 110 THR A O 1
ATOM 879 N N . ALA A 1 111 ? 7.036 6.266 -21.888 1.00 75.12 111 ALA A N 1
ATOM 880 C CA . ALA A 1 111 ? 6.296 5.754 -23.041 1.00 75.12 111 ALA A CA 1
ATOM 881 C C . ALA A 1 111 ? 5.877 6.863 -24.024 1.00 75.12 111 ALA A C 1
ATOM 883 O O . ALA A 1 111 ? 6.002 6.680 -25.234 1.00 75.12 111 ALA A O 1
ATOM 884 N N . ALA A 1 112 ? 5.443 8.035 -23.537 1.00 60.38 112 ALA A N 1
ATOM 885 C CA . ALA A 1 112 ? 5.053 9.158 -24.402 1.00 60.38 112 ALA A CA 1
ATOM 886 C C . ALA A 1 112 ? 6.229 9.717 -25.218 1.00 60.38 112 ALA A C 1
ATOM 888 O O . ALA A 1 112 ? 6.053 10.139 -26.359 1.00 60.38 112 ALA A O 1
ATOM 889 N N . THR A 1 113 ? 7.438 9.677 -24.650 1.00 56.88 113 THR A N 1
ATOM 890 C CA . THR A 1 113 ? 8.650 10.149 -25.333 1.00 56.88 113 THR A CA 1
ATOM 891 C C . THR A 1 113 ? 9.060 9.215 -26.481 1.00 56.88 113 THR A C 1
ATOM 893 O O . THR A 1 113 ? 9.630 9.678 -27.464 1.00 56.88 113 THR A O 1
ATOM 896 N N . GLY A 1 114 ? 8.722 7.925 -26.397 1.00 50.06 114 GLY A N 1
ATOM 897 C CA . GLY A 1 114 ? 9.011 6.945 -27.445 1.00 50.06 114 GLY A CA 1
ATOM 898 C C . GLY A 1 114 ? 8.060 6.946 -28.634 1.00 50.06 114 GLY A C 1
ATOM 899 O O . GLY A 1 114 ? 8.436 6.552 -29.732 1.00 50.06 114 GLY A O 1
ATOM 900 N N . LEU A 1 115 ? 6.829 7.422 -28.440 1.00 49.72 115 LEU A N 1
ATOM 901 C CA . LEU A 1 115 ? 5.807 7.457 -29.491 1.00 49.72 115 LEU A CA 1
ATOM 902 C C . LEU A 1 115 ? 5.756 8.782 -30.262 1.00 49.72 115 LEU A C 1
ATOM 904 O O . LEU A 1 115 ? 4.866 8.964 -31.086 1.00 49.72 115 LEU A O 1
ATOM 908 N N . GLY A 1 116 ? 6.672 9.725 -30.010 1.00 43.56 116 GLY A N 1
ATOM 909 C CA . GLY A 1 116 ? 6.707 10.995 -30.742 1.00 43.56 116 GLY A CA 1
ATOM 910 C C . GLY A 1 116 ? 5.403 11.800 -30.660 1.00 43.56 116 GLY A C 1
ATOM 911 O O . GLY A 1 116 ? 5.170 12.675 -31.492 1.00 43.56 116 GLY A O 1
ATOM 912 N N . ILE A 1 117 ? 4.540 11.543 -29.668 1.00 45.72 117 ILE A N 1
ATOM 913 C CA . ILE A 1 117 ? 3.359 12.372 -29.439 1.00 45.72 117 ILE A CA 1
ATOM 914 C C . ILE A 1 117 ? 3.840 13.608 -28.696 1.00 45.72 117 ILE A C 1
ATOM 916 O O . ILE A 1 117 ? 3.930 13.656 -27.470 1.00 45.72 117 ILE A O 1
ATOM 920 N N . ARG A 1 118 ? 4.175 14.629 -29.481 1.00 42.59 118 ARG A N 1
ATOM 921 C CA . ARG A 1 118 ? 4.319 16.008 -29.034 1.00 42.59 118 ARG A CA 1
ATOM 922 C C . ARG A 1 118 ? 2.952 16.449 -28.504 1.00 42.59 118 ARG A C 1
ATOM 924 O O . ARG A 1 118 ? 2.140 16.993 -29.243 1.00 42.59 118 ARG A O 1
ATOM 931 N N . ALA A 1 119 ? 2.669 16.140 -27.240 1.00 36.72 119 ALA A N 1
ATOM 932 C CA . ALA A 1 119 ? 1.463 16.581 -26.561 1.00 36.72 119 ALA A CA 1
ATOM 933 C C . ALA A 1 119 ? 1.520 18.108 -26.461 1.00 36.72 119 ALA A C 1
ATOM 935 O O . ALA A 1 119 ? 2.166 18.671 -25.577 1.00 36.72 119 ALA A O 1
ATOM 936 N N . VAL A 1 120 ? 0.877 18.786 -27.413 1.00 42.47 120 VAL A N 1
ATOM 937 C CA . VAL A 1 120 ? 0.450 20.168 -27.234 1.00 42.47 120 VAL A CA 1
ATOM 938 C C . VAL A 1 120 ? -0.495 20.117 -26.046 1.00 42.47 120 VAL A C 1
ATOM 940 O O . VAL A 1 120 ? -1.601 19.589 -26.145 1.00 42.47 120 VAL A O 1
ATOM 943 N N . VAL A 1 121 ? -0.019 20.578 -24.893 1.00 38.25 121 VAL A N 1
ATOM 944 C CA . VAL A 1 121 ? -0.855 20.774 -23.714 1.00 38.25 121 VAL A CA 1
ATOM 945 C C . VAL A 1 121 ? -1.837 21.884 -24.078 1.00 38.25 121 VAL A C 1
ATOM 947 O O . VAL A 1 121 ? -1.562 23.066 -23.897 1.00 38.25 121 VAL A O 1
ATOM 950 N N . SER A 1 122 ? -2.967 21.503 -24.673 1.00 37.44 122 SER A N 1
ATOM 951 C CA . SER A 1 122 ? -4.148 22.348 -24.727 1.00 37.44 122 SER A CA 1
ATOM 952 C C . SER A 1 122 ? -4.668 22.415 -23.299 1.00 37.44 122 SER A C 1
ATOM 954 O O . SER A 1 122 ? -5.239 21.462 -22.774 1.00 37.44 122 SER A O 1
ATOM 956 N N . CYS A 1 123 ? -4.334 23.513 -22.634 1.00 30.00 123 CYS A N 1
ATOM 957 C CA . CYS A 1 123 ? -4.855 23.872 -21.331 1.00 30.00 123 CYS A CA 1
ATOM 958 C C . CYS A 1 123 ? -6.182 24.605 -21.567 1.00 30.00 123 CYS A C 1
ATOM 960 O O . CYS A 1 123 ? -6.147 25.698 -22.135 1.00 30.00 123 CYS A O 1
ATOM 962 N N . PRO A 1 124 ? -7.353 24.076 -21.170 1.00 41.56 124 PRO A N 1
ATOM 963 C CA . PRO A 1 124 ? -8.546 24.888 -21.111 1.00 41.56 124 PRO A CA 1
ATOM 964 C C . PRO A 1 124 ? -8.640 25.438 -19.689 1.00 41.56 124 PRO A C 1
ATOM 966 O O . PRO A 1 124 ? -9.076 24.758 -18.759 1.00 41.56 124 PRO A O 1
ATOM 969 N N . SER A 1 125 ? -8.234 26.688 -19.493 1.00 37.66 125 SER A N 1
ATOM 970 C CA . SER A 1 125 ? -8.783 27.460 -18.382 1.00 37.66 125 SER A CA 1
ATOM 971 C C . SER A 1 125 ? -8.796 28.947 -18.670 1.00 37.66 125 SER A C 1
ATOM 973 O O . SER A 1 125 ? -7.759 29.594 -18.667 1.00 37.66 125 SER A O 1
ATOM 975 N N . ARG A 1 126 ? -10.045 29.416 -18.789 1.00 39.78 126 ARG A N 1
ATOM 976 C CA . ARG A 1 126 ? -10.574 30.695 -18.312 1.00 39.78 126 ARG A CA 1
ATOM 977 C C . ARG A 1 126 ? -10.005 31.957 -18.941 1.00 39.78 126 ARG A C 1
ATOM 979 O O . ARG A 1 126 ? -8.939 32.408 -18.576 1.00 39.78 126 ARG A O 1
ATOM 986 N N . GLU A 1 127 ? -10.837 32.566 -19.774 1.00 38.78 127 GLU A N 1
ATOM 987 C CA . GLU A 1 127 ? -11.477 33.884 -19.607 1.00 38.78 127 GLU A CA 1
ATOM 988 C C . GLU A 1 127 ? -12.249 34.088 -20.927 1.00 38.78 127 GLU A C 1
ATOM 990 O O . GLU A 1 127 ? -11.765 33.718 -21.988 1.00 38.78 127 GLU A O 1
ATOM 995 N N . VAL A 1 128 ? -13.532 34.436 -20.965 1.00 40.06 128 VAL A N 1
ATOM 996 C CA . VAL A 1 128 ? -14.057 35.781 -20.736 1.00 40.06 128 VAL A CA 1
ATOM 997 C C . VAL A 1 128 ? -15.582 35.644 -20.595 1.00 40.06 128 VAL A C 1
ATOM 999 O O . VAL A 1 128 ? -16.263 35.293 -21.553 1.00 40.06 128 VAL A O 1
ATOM 1002 N N . THR A 1 129 ? -16.133 35.950 -19.422 1.00 39.84 129 THR A N 1
ATOM 1003 C CA . THR A 1 129 ? -17.501 36.486 -19.324 1.00 39.84 129 THR A CA 1
ATOM 1004 C C . THR A 1 129 ? -17.367 37.961 -18.999 1.00 39.84 129 THR A C 1
ATOM 1006 O O . THR A 1 129 ? -17.207 38.355 -17.849 1.00 39.84 129 THR A O 1
ATOM 1009 N N . GLU A 1 130 ? -17.288 38.740 -20.070 1.00 40.56 130 GLU A N 1
ATOM 1010 C CA . GLU A 1 130 ? -18.146 39.889 -20.333 1.00 40.56 130 GLU A CA 1
ATOM 1011 C C . GLU A 1 130 ? -18.797 40.547 -19.102 1.00 40.56 130 GLU A C 1
ATOM 1013 O O . GLU A 1 130 ? -19.797 40.071 -18.565 1.00 40.56 130 GLU A O 1
ATOM 1018 N N . LYS A 1 131 ? -18.306 41.736 -18.739 1.00 40.12 131 LYS A N 1
ATOM 1019 C CA . LYS A 1 131 ? -19.223 42.853 -18.513 1.00 40.12 131 LYS A CA 1
ATOM 1020 C C . LYS A 1 131 ? -18.579 44.183 -18.878 1.00 40.12 131 LYS A C 1
ATOM 1022 O O . LYS A 1 131 ? -17.701 44.703 -18.199 1.00 40.12 131 LYS A O 1
ATOM 1027 N N . VAL A 1 132 ? -19.067 44.687 -20.001 1.00 44.19 132 VAL A N 1
ATOM 1028 C CA . VAL A 1 132 ? -18.877 46.020 -20.555 1.00 44.19 132 VAL A CA 1
ATOM 1029 C C . VAL A 1 132 ? -19.422 47.049 -19.562 1.00 44.19 132 VAL A C 1
ATOM 1031 O O . VAL A 1 132 ? -20.609 47.043 -19.244 1.00 44.19 132 VAL A O 1
ATOM 1034 N N . ALA A 1 133 ? -18.554 47.927 -19.069 1.00 48.12 133 ALA A N 1
ATOM 1035 C CA . ALA A 1 133 ? -18.940 49.159 -18.389 1.00 48.12 133 ALA A CA 1
ATOM 1036 C C . ALA A 1 133 ? -17.869 50.231 -18.628 1.00 48.12 133 ALA A C 1
ATOM 1038 O O . ALA A 1 133 ? -17.160 50.633 -17.713 1.00 48.12 133 ALA A O 1
ATOM 1039 N N . ALA A 1 134 ? -17.738 50.669 -19.880 1.00 40.38 134 ALA A N 1
ATOM 1040 C CA . ALA A 1 134 ? -17.230 51.996 -20.213 1.00 40.38 134 ALA A CA 1
ATOM 1041 C C . ALA A 1 134 ? -17.620 52.348 -21.656 1.00 40.38 134 ALA A C 1
ATOM 1043 O O . ALA A 1 134 ? -17.345 51.584 -22.575 1.00 40.38 134 ALA A O 1
ATOM 1044 N N . ALA A 1 135 ? -18.207 53.536 -21.803 1.00 37.69 135 ALA A N 1
ATOM 1045 C CA . ALA A 1 135 ? -18.494 54.265 -23.038 1.00 37.69 135 ALA A CA 1
ATOM 1046 C C . ALA A 1 135 ? -19.701 53.807 -23.880 1.00 37.69 135 ALA A C 1
ATOM 1048 O O . ALA A 1 135 ? -19.567 53.113 -24.883 1.00 37.69 135 ALA A O 1
ATOM 1049 N N . SER A 1 136 ? -20.882 54.325 -23.523 1.00 41.25 136 SER A N 1
ATOM 1050 C CA . SER A 1 136 ? -21.750 55.055 -24.465 1.00 41.25 136 SER A CA 1
ATOM 1051 C C . SER A 1 136 ? -22.793 55.863 -23.689 1.00 41.25 136 SER A C 1
ATOM 1053 O O . SER A 1 136 ? -23.860 55.348 -23.366 1.00 41.25 136 SER A O 1
ATOM 1055 N N . SER A 1 137 ? -22.425 57.092 -23.321 1.00 41.09 137 SER A N 1
ATOM 1056 C CA . SER A 1 137 ? -23.176 58.330 -23.591 1.00 41.09 137 SER A CA 1
ATOM 1057 C C . SER A 1 137 ? -22.407 59.532 -23.061 1.00 41.09 137 SER A C 1
ATOM 1059 O O . SER A 1 137 ? -21.871 59.430 -21.936 1.00 41.09 137 SER A O 1
#

Foldseek 3Di:
DDLCPLVVPPQQAPQDPVSVVVVVVSLCVLCVVLVNCQQVPPVDPDGDDLDQQDQDDLCNLPVPDPDDVVDDPVSVVVNVVSNVVNVVSNVSSVSSVSSVVSSVVSCCVRVCSNVPPPPPPPDDDDDDDDDDDDDDD

Secondary structure (DSSP, 8-state):
--TTHHHHS------SGGGHHHHHHHHHHHHHHTT-HHHH-TT-SSPPP-PPPPPP-HHHH-TT--SGGG--HHHHHHHHHHHHHHHHHHHHHHHHHHHHHHHHHHHHHHHHHHTT-----------------S---

Mean predicted aligned error: 12.63 Å

Organism: NCBI:txid307937

Sequence (137 aa):
MDPTDLGSSSRVTLQGPGDWKPWISIIQKHATASDVWAYLNPSKSDKPVLAVPLKPAYTTVKAQAAGLEALRTDEFRRLEFLHNQYKTDLQVYRDKQKALTSIQLYITKTAATGLGIRAVVSCPSREVTEKVAAASS